Protein AF-A0A497J1A1-F1 (afdb_monomer_lite)

Structure (mmCIF, N/CA/C/O backbone):
data_AF-A0A497J1A1-F1
#
_entry.id   AF-A0A497J1A1-F1
#
loop_
_atom_site.group_PDB
_atom_site.id
_atom_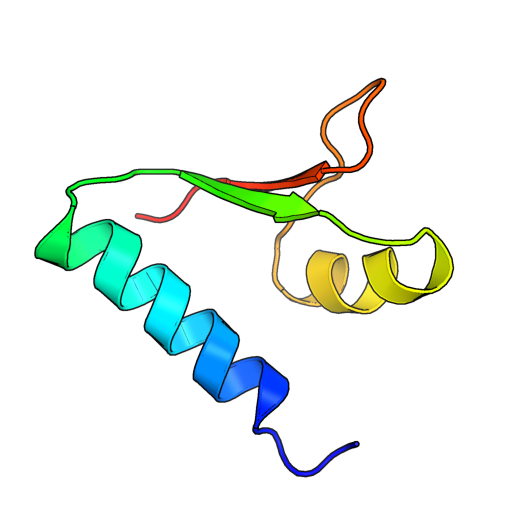site.type_symbol
_atom_site.label_atom_id
_atom_site.label_alt_id
_atom_site.label_comp_id
_atom_site.label_asym_id
_atom_site.label_entity_id
_atom_site.label_seq_id
_atom_site.pdbx_PDB_ins_code
_atom_site.Cartn_x
_atom_site.Cartn_y
_atom_site.Cartn_z
_atom_site.occupancy
_atom_site.B_iso_or_equiv
_atom_site.auth_seq_id
_atom_site.auth_comp_id
_atom_site.auth_asym_id
_atom_site.auth_atom_id
_atom_site.pdbx_PDB_model_num
ATOM 1 N N . GLN A 1 1 ? 7.759 -11.806 -11.169 1.00 62.69 1 GLN A N 1
ATOM 2 C CA . GLN A 1 1 ? 6.632 -10.845 -11.018 1.00 62.69 1 GLN A CA 1
ATOM 3 C C . GLN A 1 1 ? 5.509 -11.210 -12.005 1.00 62.69 1 GLN A C 1
ATOM 5 O O . GLN A 1 1 ? 5.717 -12.125 -12.783 1.00 62.69 1 GLN A O 1
ATOM 10 N N . HIS A 1 2 ? 4.331 -10.564 -11.949 1.00 69.56 2 HIS A N 1
ATOM 11 C CA . HIS A 1 2 ? 3.163 -10.744 -12.858 1.00 69.56 2 HIS A CA 1
ATOM 12 C C . HIS A 1 2 ? 2.184 -11.913 -12.619 1.00 69.56 2 HIS A C 1
ATOM 14 O O . HIS A 1 2 ? 1.197 -12.017 -13.334 1.00 69.56 2 HIS A O 1
ATOM 20 N N . ARG A 1 3 ? 2.340 -12.704 -11.549 1.00 82.88 3 ARG A N 1
ATOM 21 C CA . ARG A 1 3 ? 1.331 -13.708 -11.127 1.00 82.88 3 ARG A CA 1
ATOM 22 C C . ARG A 1 3 ? 0.237 -13.165 -10.193 1.00 82.88 3 ARG A C 1
ATOM 24 O O . ARG A 1 3 ? -0.477 -13.928 -9.564 1.00 82.88 3 ARG A O 1
ATOM 31 N N . GLY A 1 4 ? 0.149 -11.846 -10.014 1.00 88.44 4 GLY A N 1
ATOM 32 C CA . GLY A 1 4 ? -0.859 -11.222 -9.145 1.00 88.44 4 GLY A CA 1
ATOM 33 C C . GLY A 1 4 ? -0.596 -11.297 -7.633 1.00 88.44 4 GLY A C 1
ATOM 34 O O . GLY A 1 4 ? -1.218 -10.536 -6.899 1.00 88.44 4 GLY A O 1
ATOM 35 N N . PHE A 1 5 ? 0.369 -12.095 -7.158 1.00 93.12 5 PHE A N 1
ATOM 36 C CA . PHE A 1 5 ? 0.632 -12.266 -5.718 1.00 93.12 5 PHE A CA 1
ATOM 37 C C . PHE A 1 5 ? 0.859 -10.960 -4.952 1.00 93.12 5 PHE A C 1
ATOM 39 O O . PHE A 1 5 ? 0.272 -10.766 -3.897 1.00 93.12 5 PHE A O 1
ATOM 46 N N . GLY A 1 6 ? 1.621 -10.013 -5.507 1.00 93.75 6 GLY A N 1
ATOM 47 C CA . GLY A 1 6 ? 1.821 -8.717 -4.848 1.00 93.75 6 GLY A CA 1
ATOM 48 C C . GLY A 1 6 ? 0.527 -7.913 -4.675 1.00 93.75 6 GLY A C 1
ATOM 49 O O . GLY A 1 6 ? 0.422 -7.119 -3.747 1.00 93.75 6 GLY A O 1
ATOM 50 N N . LYS A 1 7 ? -0.464 -8.092 -5.562 1.00 94.12 7 LYS A N 1
ATOM 51 C CA . LYS A 1 7 ? -1.779 -7.448 -5.431 1.00 94.12 7 LYS A CA 1
ATOM 52 C C . LYS A 1 7 ? -2.597 -8.144 -4.345 1.00 94.12 7 LYS A C 1
ATOM 54 O O . LYS A 1 7 ? -3.207 -7.449 -3.547 1.00 94.12 7 LYS A O 1
ATOM 59 N N . ALA A 1 8 ? -2.584 -9.478 -4.324 1.00 96.44 8 ALA A N 1
ATOM 60 C CA . ALA A 1 8 ? -3.305 -10.271 -3.332 1.00 96.44 8 ALA A CA 1
ATOM 61 C C . ALA A 1 8 ? -2.783 -10.009 -1.911 1.00 96.44 8 ALA A C 1
ATOM 63 O O . ALA A 1 8 ? -3.566 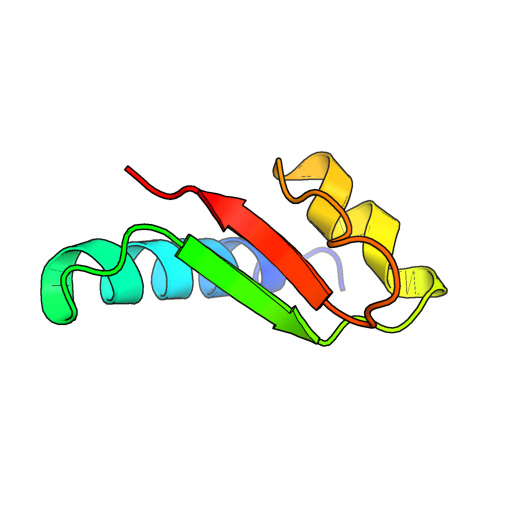-9.680 -1.033 1.00 96.44 8 ALA A O 1
ATOM 64 N N . LEU A 1 9 ? -1.461 -10.037 -1.718 1.00 97.50 9 LEU A N 1
ATOM 65 C CA . LEU A 1 9 ? -0.835 -9.743 -0.425 1.00 97.50 9 LEU A CA 1
ATOM 66 C C . LEU A 1 9 ? -1.131 -8.320 0.055 1.00 97.50 9 LEU A C 1
ATOM 68 O O . LEU A 1 9 ? -1.385 -8.112 1.235 1.00 97.50 9 LEU A O 1
ATOM 72 N N . LEU A 1 10 ? -1.116 -7.336 -0.851 1.00 97.12 10 LEU A N 1
ATOM 73 C CA . LEU A 1 10 ? -1.437 -5.960 -0.480 1.00 97.12 10 LEU A CA 1
ATOM 74 C C . LEU A 1 10 ? -2.910 -5.811 -0.078 1.00 97.12 10 LEU A C 1
ATOM 76 O O . LEU A 1 10 ? -3.192 -5.129 0.897 1.00 97.12 10 LEU A O 1
ATOM 80 N N . ALA A 1 11 ? -3.830 -6.456 -0.803 1.00 97.31 11 ALA A N 1
ATOM 81 C CA . ALA A 1 11 ? -5.252 -6.448 -0.462 1.00 97.31 11 ALA A CA 1
ATOM 82 C C . ALA A 1 11 ? -5.511 -7.116 0.896 1.00 97.31 11 ALA A C 1
ATOM 84 O O . ALA A 1 11 ? -6.263 -6.581 1.701 1.00 97.31 11 ALA A O 1
ATOM 85 N N . GLU A 1 12 ? -4.835 -8.231 1.174 1.00 98.38 12 GLU A N 1
ATOM 86 C CA . GLU A 1 12 ? -4.958 -8.915 2.460 1.00 98.38 12 GLU A CA 1
ATOM 87 C C . GLU A 1 12 ? -4.399 -8.072 3.612 1.00 98.38 12 GLU A C 1
ATOM 89 O O . GLU A 1 12 ? -5.019 -7.967 4.665 1.00 98.38 12 GLU A O 1
ATOM 94 N N . ALA A 1 13 ? -3.279 -7.377 3.397 1.00 98.25 13 ALA A N 1
ATOM 95 C CA . ALA A 1 13 ? -2.748 -6.440 4.382 1.00 98.25 13 ALA A CA 1
ATOM 96 C C . ALA A 1 13 ? -3.701 -5.257 4.643 1.00 98.25 13 ALA A C 1
ATOM 98 O O . ALA A 1 13 ? -3.841 -4.829 5.787 1.00 98.25 13 ALA A O 1
ATOM 99 N N . GLU A 1 14 ? -4.362 -4.727 3.605 1.00 98.38 14 GLU A N 1
ATOM 100 C CA . GLU A 1 14 ? -5.397 -3.694 3.758 1.00 98.38 14 GLU A CA 1
ATOM 101 C C . GLU A 1 14 ? -6.606 -4.225 4.552 1.00 98.38 14 GLU A C 1
ATOM 103 O O . GLU A 1 14 ? -7.075 -3.527 5.453 1.00 98.38 14 GLU A O 1
ATOM 108 N N . ARG A 1 15 ? -7.061 -5.459 4.274 1.00 98.38 15 ARG A N 1
ATOM 109 C CA . ARG A 1 15 ? -8.159 -6.130 4.993 1.00 98.38 15 ARG A CA 1
ATOM 110 C C . ARG A 1 15 ? -7.835 -6.295 6.477 1.00 98.38 15 ARG A C 1
ATOM 112 O O . ARG A 1 15 ? -8.582 -5.800 7.313 1.00 98.38 15 ARG A O 1
ATOM 119 N N . ILE A 1 16 ? -6.695 -6.911 6.799 1.00 98.50 16 ILE A N 1
ATOM 120 C CA . ILE A 1 16 ? -6.235 -7.125 8.181 1.00 98.50 16 ILE A CA 1
ATOM 121 C C . ILE A 1 16 ? -6.133 -5.785 8.919 1.00 98.50 16 ILE A C 1
ATOM 123 O O . ILE A 1 16 ? -6.640 -5.640 10.029 1.00 98.50 16 ILE A O 1
ATOM 127 N N . ALA A 1 17 ? -5.521 -4.773 8.295 1.00 98.44 17 ALA A N 1
ATOM 128 C CA . ALA A 1 17 ? -5.374 -3.458 8.910 1.00 98.44 17 ALA A CA 1
ATOM 129 C C . ALA A 1 17 ? -6.728 -2.824 9.272 1.00 98.44 17 ALA A C 1
ATOM 131 O O . ALA A 1 17 ? -6.828 -2.197 10.328 1.00 98.44 17 ALA A O 1
ATOM 132 N N . LEU A 1 18 ? -7.751 -2.986 8.427 1.00 98.19 18 LEU A N 1
ATOM 133 C CA . LEU A 1 18 ? -9.086 -2.446 8.669 1.00 98.19 18 LEU A CA 1
ATOM 134 C C . LEU A 1 18 ? -9.882 -3.273 9.685 1.00 98.19 18 LEU A C 1
ATOM 136 O O . LEU A 1 18 ? -10.423 -2.704 10.628 1.00 98.19 18 LEU A O 1
ATOM 140 N N . GLU A 1 19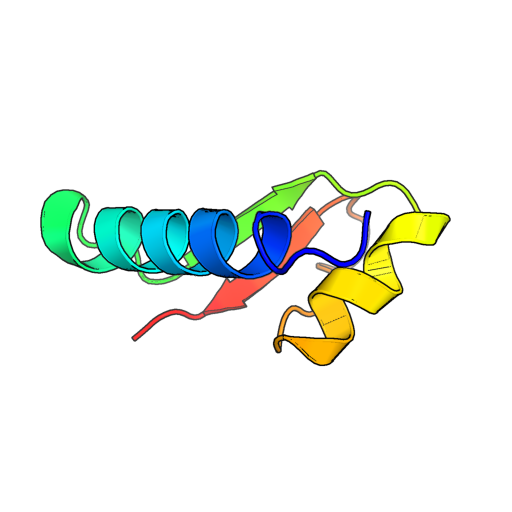 ? -9.970 -4.585 9.478 1.00 98.25 19 GLU A N 1
ATOM 141 C CA . GLU A 1 19 ? -10.894 -5.472 10.195 1.00 98.25 19 GLU A CA 1
ATOM 142 C C . GLU A 1 19 ? -10.359 -5.900 11.562 1.00 98.25 19 GLU A C 1
ATOM 144 O O . GLU A 1 19 ? -11.114 -5.962 12.527 1.00 98.25 19 GLU A O 1
ATOM 149 N N . GLU A 1 20 ? -9.056 -6.165 11.665 1.00 98.50 20 GLU A N 1
ATOM 150 C CA . GLU A 1 20 ? -8.459 -6.726 12.883 1.00 98.50 20 GLU A CA 1
ATOM 151 C C . GLU A 1 20 ? -7.826 -5.644 13.769 1.00 98.50 20 GLU A C 1
ATOM 153 O O . GLU A 1 20 ? -7.740 -5.802 14.985 1.00 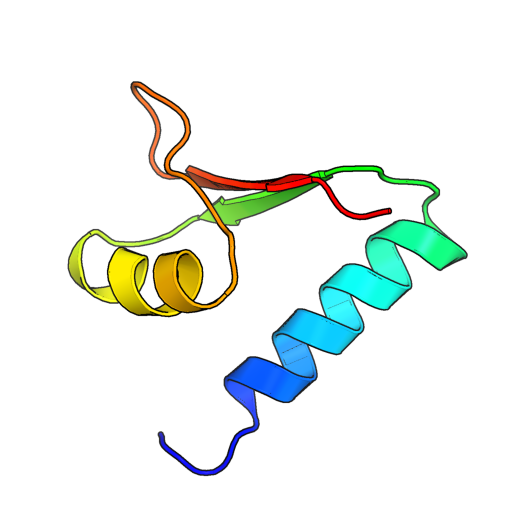98.50 20 GLU A O 1
ATOM 158 N N . PHE A 1 21 ? -7.400 -4.521 13.179 1.00 97.94 21 PHE A N 1
ATOM 159 C CA . PHE A 1 21 ? -6.658 -3.467 13.887 1.00 97.94 21 PHE A CA 1
ATOM 160 C C . PHE A 1 21 ? -7.339 -2.088 13.881 1.00 97.94 21 PHE A C 1
ATOM 162 O O . PHE A 1 21 ? -6.758 -1.125 14.403 1.00 97.94 21 PHE A O 1
ATOM 169 N N . ASP A 1 22 ? -8.525 -1.973 13.271 1.00 97.69 22 ASP A N 1
ATOM 170 C CA . ASP A 1 22 ? -9.298 -0.732 13.100 1.00 97.69 22 ASP A CA 1
ATOM 171 C C . ASP A 1 22 ? -8.459 0.454 12.576 1.00 97.69 22 ASP A C 1
ATOM 173 O O . ASP A 1 22 ? -8.610 1.620 12.955 1.00 97.69 22 ASP A O 1
ATOM 177 N N . LYS A 1 23 ? -7.501 0.174 11.689 1.00 98.25 23 LYS A N 1
ATOM 178 C CA . LYS A 1 23 ? -6.684 1.210 11.055 1.00 98.25 23 LYS A CA 1
ATOM 179 C C . LYS A 1 23 ? -7.383 1.720 9.810 1.00 98.25 23 LYS A C 1
ATOM 181 O O . LYS A 1 23 ? -7.849 0.970 8.965 1.00 98.25 23 LYS A O 1
ATOM 186 N N . LYS A 1 24 ? -7.381 3.044 9.658 1.00 97.44 24 LYS A N 1
ATOM 187 C CA . LYS A 1 24 ? -7.964 3.738 8.495 1.00 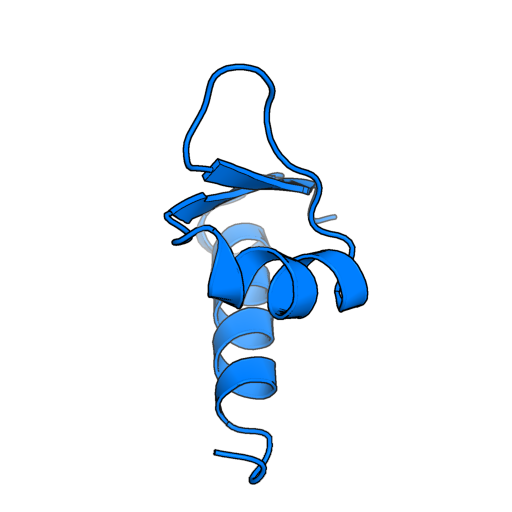97.44 24 LYS A CA 1
ATOM 188 C C . LYS A 1 24 ? -6.920 4.178 7.466 1.00 97.44 24 LYS A C 1
ATOM 190 O O . LYS A 1 24 ? -7.223 4.940 6.546 1.00 97.44 24 LYS A O 1
ATOM 195 N N . LYS A 1 25 ? -5.654 3.782 7.650 1.00 97.50 25 LYS A N 1
ATOM 196 C CA . LYS A 1 25 ? -4.524 4.148 6.783 1.00 97.50 25 LYS A CA 1
ATOM 197 C C . LYS A 1 25 ? -3.485 3.034 6.734 1.00 97.50 25 LYS A C 1
ATOM 199 O O . LYS A 1 25 ? -3.156 2.465 7.768 1.00 97.50 25 LYS A O 1
ATOM 204 N N . VAL A 1 26 ? -2.897 2.835 5.557 1.00 98.19 26 VAL A N 1
ATOM 205 C CA . VAL A 1 26 ? -1.719 1.982 5.345 1.00 98.19 26 VAL A CA 1
ATOM 206 C C . VAL A 1 26 ? -0.590 2.833 4.781 1.00 98.19 26 VAL A C 1
ATOM 208 O O . VAL A 1 26 ? -0.806 3.606 3.844 1.00 98.19 26 VAL A O 1
ATOM 211 N N . LEU A 1 27 ? 0.609 2.688 5.350 1.00 98.19 27 LEU A N 1
ATOM 212 C CA . LEU A 1 27 ? 1.840 3.306 4.864 1.00 98.19 27 LEU A CA 1
ATOM 213 C C . LEU A 1 27 ? 2.789 2.213 4.374 1.00 98.19 27 LEU A C 1
ATOM 215 O O . LEU A 1 27 ? 3.049 1.247 5.082 1.00 98.19 27 LEU A O 1
ATOM 219 N N . VAL A 1 28 ? 3.332 2.390 3.174 1.00 98.06 28 VAL A N 1
ATOM 220 C CA . VAL A 1 28 ? 4.289 1.466 2.564 1.00 98.06 28 VAL A CA 1
ATOM 221 C C . VAL A 1 28 ? 5.605 2.190 2.339 1.00 98.06 28 VAL A C 1
ATOM 223 O O . VAL A 1 28 ? 5.639 3.193 1.625 1.00 98.06 28 VAL A O 1
ATOM 226 N N . ILE A 1 29 ? 6.694 1.679 2.913 1.00 98.00 29 ILE A N 1
ATOM 227 C CA . ILE A 1 29 ? 8.049 2.127 2.571 1.00 98.00 29 ILE A CA 1
ATOM 228 C C . ILE A 1 29 ? 8.314 1.712 1.123 1.00 98.00 29 ILE A C 1
ATOM 230 O O . ILE A 1 29 ? 8.281 0.526 0.803 1.00 98.00 29 ILE A O 1
ATOM 234 N N . SER A 1 30 ? 8.555 2.676 0.232 1.00 96.75 30 SER A N 1
ATOM 235 C CA . SER A 1 30 ? 8.745 2.389 -1.192 1.00 96.75 30 SER A CA 1
ATOM 236 C C . SER A 1 30 ? 9.958 3.109 -1.761 1.00 96.75 30 SER A C 1
ATOM 238 O O . SER A 1 30 ? 10.029 4.343 -1.778 1.00 96.75 30 SER A O 1
ATOM 240 N N . GLY A 1 31 ? 10.845 2.328 -2.379 1.00 96.06 31 GLY A N 1
ATOM 241 C CA . GLY A 1 31 ? 11.854 2.854 -3.295 1.00 96.06 31 GLY A CA 1
ATOM 242 C C . GLY A 1 31 ? 11.208 3.607 -4.463 1.00 96.06 31 GLY A C 1
ATOM 243 O O . GLY A 1 31 ? 10.073 3.312 -4.852 1.00 96.06 31 GLY A O 1
ATOM 244 N N . VAL A 1 32 ? 11.926 4.588 -5.023 1.00 95.06 32 VAL A N 1
ATOM 245 C CA . VAL A 1 32 ? 11.412 5.508 -6.059 1.00 95.06 32 VAL A CA 1
ATOM 246 C C . VAL A 1 32 ? 10.839 4.754 -7.266 1.00 95.06 32 VAL A C 1
ATOM 248 O O . VAL A 1 32 ? 9.717 5.051 -7.677 1.00 95.06 32 VAL A O 1
ATOM 251 N N . GLY A 1 33 ? 11.546 3.734 -7.766 1.00 95.81 33 GLY A N 1
ATOM 252 C CA . GLY A 1 33 ? 11.130 2.941 -8.933 1.00 95.81 33 GLY A CA 1
ATOM 253 C C . GLY A 1 33 ? 9.886 2.069 -8.716 1.00 95.81 33 GLY A C 1
ATOM 254 O O . GLY A 1 33 ? 9.217 1.708 -9.678 1.00 95.81 33 GLY A O 1
ATOM 255 N N . ALA A 1 34 ? 9.521 1.771 -7.466 1.00 94.94 34 ALA A N 1
ATOM 256 C CA . ALA A 1 34 ? 8.342 0.966 -7.143 1.00 94.94 34 ALA A CA 1
ATOM 257 C C . ALA A 1 34 ? 7.086 1.811 -6.870 1.00 94.94 34 ALA A C 1
ATOM 259 O O . ALA A 1 34 ? 5.984 1.270 -6.811 1.00 94.94 34 ALA A O 1
ATOM 260 N N . ARG A 1 35 ? 7.205 3.142 -6.739 1.00 96.31 35 ARG A N 1
ATOM 261 C CA . ARG A 1 35 ? 6.073 4.012 -6.357 1.00 96.31 35 ARG A CA 1
ATOM 262 C C . ARG A 1 35 ? 4.900 3.905 -7.326 1.00 96.31 35 ARG A C 1
ATOM 264 O O . ARG A 1 35 ? 3.752 3.934 -6.893 1.00 96.31 35 ARG A O 1
ATOM 271 N N . GLU A 1 36 ? 5.177 3.724 -8.615 1.00 96.69 36 GLU A N 1
ATOM 272 C CA . GLU A 1 36 ? 4.141 3.627 -9.645 1.00 96.69 36 GLU A CA 1
ATOM 273 C C . GLU A 1 36 ? 3.244 2.394 -9.482 1.00 96.69 36 GLU A C 1
ATOM 275 O O . GLU A 1 36 ? 2.042 2.449 -9.744 1.00 96.69 36 GLU A O 1
ATOM 280 N N . TYR A 1 37 ? 3.789 1.295 -8.952 1.00 95.81 37 TYR A N 1
ATOM 281 C CA . TYR A 1 37 ? 3.001 0.115 -8.605 1.00 95.81 37 TYR A CA 1
ATOM 282 C C . TYR A 1 37 ? 1.912 0.440 -7.568 1.00 95.81 37 TYR A C 1
ATOM 284 O O . TYR A 1 37 ? 0.771 -0.014 -7.703 1.00 95.81 37 TYR A O 1
ATOM 292 N N . PHE A 1 38 ? 2.251 1.246 -6.559 1.00 97.56 38 PHE A N 1
ATOM 293 C CA . PHE A 1 38 ? 1.330 1.657 -5.499 1.00 97.56 38 PHE A CA 1
ATOM 294 C C . PHE A 1 38 ? 0.378 2.771 -5.957 1.00 97.56 38 PHE A C 1
ATOM 296 O O . PHE A 1 38 ? -0.805 2.727 -5.618 1.00 97.56 38 PHE A O 1
ATOM 303 N N . ARG A 1 39 ? 0.842 3.721 -6.787 1.00 97.25 39 ARG A N 1
ATOM 304 C CA . ARG A 1 39 ? -0.015 4.780 -7.363 1.00 97.25 39 ARG A CA 1
ATOM 305 C C . ARG A 1 39 ? -1.196 4.210 -8.135 1.00 97.25 39 ARG A C 1
ATOM 307 O O . ARG A 1 39 ? -2.332 4.601 -7.885 1.00 97.25 39 ARG A O 1
ATOM 314 N N . LYS A 1 40 ? -0.950 3.197 -8.973 1.00 96.50 40 LYS A N 1
ATOM 315 C CA . LYS A 1 40 ? -1.996 2.461 -9.709 1.00 96.50 40 LYS A CA 1
ATOM 316 C C . LYS A 1 40 ? -3.038 1.779 -8.808 1.00 96.50 40 LYS A C 1
ATOM 318 O O . LYS A 1 40 ? -4.050 1.307 -9.308 1.00 96.50 40 LYS A O 1
ATOM 323 N N . ARG A 1 41 ? -2.795 1.695 -7.495 1.00 96.00 41 ARG A N 1
ATOM 324 C CA . ARG A 1 41 ? -3.681 1.086 -6.485 1.00 96.00 41 ARG A CA 1
ATOM 325 C C . ARG A 1 41 ? -4.252 2.107 -5.493 1.00 96.00 41 ARG A C 1
ATOM 327 O O . ARG A 1 41 ? -4.780 1.721 -4.455 1.00 96.00 41 ARG A O 1
ATOM 334 N N . GLY A 1 42 ? -4.145 3.400 -5.805 1.00 97.00 42 GLY A N 1
ATOM 335 C CA . GLY A 1 42 ? -4.731 4.484 -5.014 1.00 97.00 42 GLY A CA 1
ATOM 336 C C . GLY A 1 42 ? -3.844 5.016 -3.887 1.00 97.00 42 GLY A C 1
ATOM 337 O O . GLY A 1 42 ? -4.288 5.872 -3.123 1.00 97.00 42 GLY A O 1
ATOM 338 N N . TYR A 1 43 ? -2.593 4.561 -3.783 1.00 98.12 43 TYR A N 1
ATOM 339 C CA . TYR A 1 43 ? -1.647 5.146 -2.838 1.00 98.12 43 TYR A CA 1
ATOM 340 C C . TYR A 1 43 ? -1.082 6.466 -3.367 1.00 98.12 43 TYR A C 1
ATOM 342 O O . TYR A 1 43 ? -0.745 6.600 -4.544 1.00 98.12 43 TYR A O 1
ATOM 350 N N . LYS A 1 44 ? -0.881 7.423 -2.466 1.00 97.94 44 LYS A N 1
ATOM 351 C CA . LYS A 1 44 ? -0.256 8.719 -2.739 1.00 97.94 44 LYS A CA 1
ATOM 352 C C . LYS A 1 44 ? 1.036 8.846 -1.947 1.00 97.94 44 LYS A C 1
ATOM 354 O O . LYS A 1 44 ? 1.131 8.339 -0.834 1.00 97.94 44 LYS A O 1
ATOM 359 N N . ARG A 1 45 ? 2.043 9.514 -2.511 1.00 97.69 45 ARG A N 1
ATOM 360 C CA . ARG A 1 45 ? 3.269 9.797 -1.757 1.00 97.69 45 ARG A CA 1
ATOM 361 C C . ARG A 1 45 ? 2.920 10.756 -0.624 1.00 97.69 45 ARG A C 1
ATOM 363 O O . ARG A 1 45 ? 2.271 11.765 -0.873 1.00 97.69 45 ARG A O 1
ATOM 370 N N . LEU A 1 46 ? 3.357 10.440 0.586 1.00 96.31 46 LEU A N 1
ATOM 371 C CA . LEU A 1 46 ? 3.311 11.392 1.685 1.00 96.31 46 LEU A CA 1
ATOM 372 C C . LEU A 1 46 ? 4.489 12.362 1.524 1.00 96.31 46 LEU A C 1
ATOM 374 O O . LEU A 1 46 ? 5.636 11.921 1.386 1.00 96.31 46 LEU A O 1
ATOM 378 N N . ASP A 1 47 ? 4.204 13.662 1.478 1.00 92.69 47 ASP A N 1
ATOM 379 C CA . ASP A 1 47 ? 5.204 14.681 1.157 1.00 92.69 47 ASP A CA 1
ATOM 380 C C . ASP A 1 47 ? 6.395 14.666 2.114 1.00 92.69 47 ASP A C 1
ATOM 382 O O . ASP A 1 47 ? 6.273 14.354 3.296 1.00 92.69 47 ASP A O 1
ATOM 386 N N . GLY A 1 48 ? 7.581 14.914 1.554 1.00 91.06 48 GLY A N 1
ATOM 387 C CA . GLY A 1 48 ? 8.847 14.836 2.288 1.00 91.06 48 GLY A CA 1
ATOM 388 C C . GLY A 1 48 ? 9.246 13.433 2.765 1.00 91.06 48 GLY A C 1
ATOM 389 O O . GLY A 1 48 ? 10.265 13.305 3.432 1.00 91.06 48 GLY A O 1
ATOM 390 N N . SER A 1 49 ? 8.498 12.374 2.425 1.00 94.44 49 SER A N 1
ATOM 391 C CA . SER A 1 49 ? 8.734 11.034 2.973 1.00 94.44 49 SER A CA 1
ATOM 392 C C . SER A 1 49 ? 9.026 9.957 1.918 1.00 94.44 49 SER A C 1
ATOM 394 O O . SER A 1 49 ? 8.801 10.123 0.712 1.00 94.44 49 SER A O 1
ATOM 396 N N . LEU A 1 50 ? 9.506 8.809 2.403 1.00 96.38 50 LEU A N 1
ATOM 397 C CA . LEU A 1 50 ? 9.684 7.575 1.630 1.00 96.38 50 LEU A CA 1
ATOM 398 C C . LEU A 1 50 ? 8.402 6.724 1.558 1.00 96.38 50 LEU A C 1
ATOM 400 O O . LEU A 1 50 ? 8.406 5.661 0.932 1.00 96.38 50 LEU A O 1
ATOM 404 N N . TYR A 1 51 ? 7.313 7.179 2.182 1.00 98.31 51 TYR A N 1
ATOM 405 C CA . TYR A 1 51 ? 6.085 6.412 2.314 1.00 98.31 51 TYR A CA 1
ATOM 406 C C . TYR A 1 51 ? 5.092 6.693 1.186 1.00 98.31 51 TYR A C 1
ATOM 408 O O . TYR A 1 51 ? 4.848 7.834 0.781 1.00 98.31 51 TYR A O 1
ATOM 416 N N . MET A 1 52 ? 4.454 5.620 0.734 1.00 98.31 52 MET A N 1
ATOM 417 C CA . MET A 1 52 ? 3.213 5.643 -0.027 1.00 98.31 52 MET A CA 1
ATOM 418 C C . MET A 1 52 ? 2.061 5.389 0.945 1.00 98.31 52 MET A C 1
ATOM 420 O O . MET A 1 52 ? 2.085 4.406 1.676 1.00 98.31 52 MET A O 1
A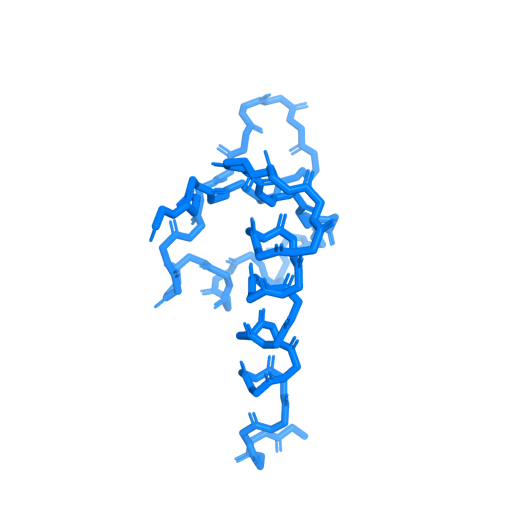TOM 424 N N . MET A 1 53 ? 1.054 6.256 0.963 1.00 98.19 53 MET A N 1
ATOM 425 C CA . MET A 1 53 ? -0.073 6.204 1.891 1.00 98.19 53 MET A CA 1
ATOM 426 C C . MET A 1 53 ? -1.394 6.029 1.147 1.00 98.19 53 MET A C 1
ATOM 428 O O . MET A 1 53 ? -1.641 6.697 0.143 1.00 98.19 53 MET A O 1
ATOM 432 N N . LYS A 1 54 ? -2.257 5.160 1.669 1.00 98.19 54 LYS A N 1
ATOM 433 C CA . LYS A 1 54 ? -3.649 5.013 1.241 1.00 98.19 54 LYS A CA 1
ATOM 434 C C . LYS A 1 54 ? -4.548 5.045 2.470 1.00 98.19 54 LYS A C 1
ATOM 436 O O . LYS A 1 54 ? -4.233 4.418 3.482 1.00 98.19 54 LYS A O 1
ATOM 441 N N . ARG A 1 55 ? -5.656 5.784 2.385 1.00 97.50 55 ARG A N 1
ATOM 442 C CA . ARG A 1 55 ? -6.759 5.648 3.341 1.00 97.50 55 ARG A CA 1
ATOM 443 C C . ARG A 1 55 ? -7.558 4.411 2.957 1.00 97.50 55 ARG A C 1
ATOM 445 O O . ARG A 1 55 ? -7.889 4.253 1.785 1.00 97.50 55 ARG A O 1
ATOM 452 N N . ILE A 1 56 ? -7.808 3.561 3.937 1.00 95.62 56 ILE A N 1
ATOM 453 C CA . ILE A 1 56 ? -8.595 2.339 3.791 1.00 95.62 56 ILE A CA 1
ATOM 454 C C . ILE A 1 56 ? -9.867 2.509 4.617 1.00 95.62 56 ILE A C 1
ATOM 456 O O . ILE A 1 56 ? -9.832 3.119 5.692 1.00 95.62 56 ILE A O 1
ATOM 460 N N . SER A 1 57 ? -10.982 2.065 4.054 1.00 88.69 57 SER A N 1
ATOM 461 C CA . SER A 1 57 ? -12.337 2.236 4.576 1.00 88.69 57 SER A CA 1
ATOM 462 C C . SER A 1 57 ? -13.203 1.086 4.122 1.00 88.69 57 SER A C 1
ATOM 464 O O . SER A 1 57 ? -13.016 0.710 2.939 1.00 88.69 57 SER A O 1
#

Radius of gyration: 11.46 Å; chains: 1; bounding box: 24×28×27 Å

Secondary structure (DSSP, 8-state):
--SSHHHHHHHHHHHHHHHTT--SEEEEE--GGGHHHHHTTT-EEPTTSSEEEEE--

pLDDT: mean 95.27, std 6.28, range [62.69, 98.5]

Sequence (57 aa):
QHRGFGKALLAEAERIALEEFDKKKVLVISGVGAREYFRKRGYKRLDGSLYMMKRIS

Foldseek 3Di:
DPPCPVVVVVVVVLVCCCPVVVDQKDKDQDDPVCVVVVVVVAWDDDPPDSITMDGHD